Protein AF-A0A3E3IEV0-F1 (afdb_monomer)

Mean predicted aligned error: 11.88 Å

Solvent-accessible surface area (backbone atoms only — not comparable to full-atom values): 8601 Å² total; per-residue (Å²): 140,81,86,91,82,84,91,81,75,74,77,85,67,50,84,82,68,74,71,48,68,57,96,88,40,81,34,81,57,92,66,55,90,68,59,79,60,61,67,69,84,60,44,78,81,42,74,47,69,65,72,98,60,73,74,45,70,48,75,50,63,44,85,30,44,30,33,40,42,36,26,47,42,76,37,85,87,44,94,46,38,88,28,54,39,44,30,46,79,90,39,77,56,73,63,77,46,70,51,80,50,100,68,36,28,41,33,36,28,81,29,59,94,44,50,76,35,61,30,31,44,37,37,55,45,88,89,50,59,87,86,58,51,50,41,46,34,34,37,26,73

pLDDT: mean 77.61, std 19.94, range [27.52, 97.75]

Sequence (141 aa):
MLFPFLYNEKNSNLGGYQFDTIDGVPSFKAGADAVWVPLGSPEVYYAQYSFPANQGTITFTPKKACLWLMTNGDWFSSQYQAQLKLQINDITVPFASFKKYNNCYIAKYDTKQYINSAASLVVDRTYVAANAYNYIILLGV

Structure (mmCIF, N/CA/C/O backbone):
data_AF-A0A3E3IEV0-F1
#
_entry.id   AF-A0A3E3IEV0-F1
#
loop_
_atom_site.group_PDB
_atom_site.id
_atom_site.type_symbol
_atom_site.label_atom_id
_atom_site.label_alt_id
_atom_site.label_comp_id
_atom_site.label_asym_id
_atom_site.label_entity_id
_atom_site.label_seq_id
_atom_site.pdbx_PDB_ins_code
_atom_site.Cartn_x
_atom_site.Cartn_y
_atom_site.Cartn_z
_atom_site.occupancy
_atom_site.B_iso_or_equiv
_atom_site.auth_seq_id
_atom_site.auth_comp_id
_atom_site.auth_asym_id
_atom_site.auth_atom_id
_atom_site.pdbx_PDB_model_num
ATOM 1 N N . MET A 1 1 ? 23.483 15.410 32.802 1.00 29.56 1 MET A N 1
ATOM 2 C CA . MET A 1 1 ? 22.106 15.600 32.300 1.00 29.56 1 MET A CA 1
ATOM 3 C C . MET A 1 1 ? 21.993 14.777 31.023 1.00 29.56 1 MET A C 1
ATOM 5 O O . MET A 1 1 ? 22.604 15.147 30.034 1.00 29.56 1 MET A O 1
ATOM 9 N N . LEU A 1 2 ? 21.380 13.594 31.087 1.00 27.52 2 LEU A N 1
ATOM 10 C CA . LEU A 1 2 ? 21.234 12.676 29.950 1.00 27.52 2 LEU A CA 1
ATOM 11 C C . LEU A 1 2 ? 19.772 12.715 29.500 1.00 27.52 2 LEU A C 1
ATOM 13 O O . LEU A 1 2 ? 18.875 12.573 30.327 1.00 27.52 2 LEU A O 1
ATOM 17 N N . PHE A 1 3 ? 19.552 12.970 28.214 1.00 32.44 3 PHE A N 1
ATOM 18 C CA . PHE A 1 3 ? 18.237 13.073 27.585 1.00 32.44 3 PHE A CA 1
ATOM 19 C C . PHE A 1 3 ? 17.613 11.678 27.394 1.00 32.44 3 PHE A C 1
ATOM 21 O O . PHE A 1 3 ? 18.224 10.861 26.704 1.00 32.44 3 PHE A O 1
ATOM 28 N N . PRO A 1 4 ? 16.406 11.385 27.917 1.00 38.94 4 PRO A N 1
ATOM 29 C CA . PRO A 1 4 ? 15.667 10.186 27.557 1.00 38.94 4 PRO A CA 1
ATOM 30 C C . PRO A 1 4 ? 14.597 10.534 26.508 1.00 38.94 4 PRO A C 1
ATOM 32 O O . PRO A 1 4 ? 13.523 11.035 26.826 1.00 38.94 4 PRO A O 1
ATOM 35 N N . PHE A 1 5 ? 14.885 10.248 25.243 1.00 37.34 5 PHE A N 1
ATOM 36 C CA . PHE A 1 5 ? 13.911 10.171 24.147 1.00 37.34 5 PHE A CA 1
ATOM 37 C C . PHE A 1 5 ? 14.137 8.784 23.510 1.00 37.34 5 PHE A C 1
ATOM 39 O O . PHE A 1 5 ? 15.285 8.439 23.264 1.00 37.34 5 PHE A O 1
ATOM 46 N N . LEU A 1 6 ? 13.189 7.886 23.239 1.00 36.94 6 LEU A N 1
ATOM 47 C CA . LEU A 1 6 ? 11.737 7.923 23.152 1.00 36.94 6 LEU A CA 1
ATOM 48 C C . LEU A 1 6 ? 11.175 6.569 23.629 1.00 36.94 6 LEU A C 1
ATOM 50 O O . LEU A 1 6 ? 11.604 5.519 23.159 1.00 36.94 6 LEU A O 1
ATOM 54 N N . TYR A 1 7 ? 10.149 6.593 24.476 1.00 41.19 7 TYR A N 1
ATOM 55 C CA . TYR A 1 7 ? 9.264 5.455 24.739 1.00 41.19 7 TYR A CA 1
ATOM 56 C C . TYR A 1 7 ? 7.839 5.893 24.386 1.00 41.19 7 TYR A C 1
ATOM 58 O O . TYR A 1 7 ? 7.027 6.133 25.268 1.00 41.19 7 TYR A O 1
ATOM 66 N N . ASN A 1 8 ? 7.557 6.136 23.102 1.00 37.19 8 ASN A N 1
ATOM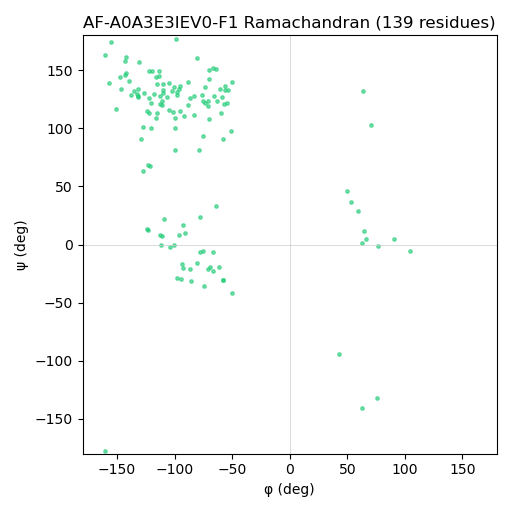 67 C CA . ASN A 1 8 ? 6.262 6.705 22.694 1.00 37.19 8 ASN A CA 1
ATOM 68 C C . ASN A 1 8 ? 5.474 5.889 21.667 1.00 37.19 8 ASN A C 1
ATOM 70 O O . ASN A 1 8 ? 4.454 6.354 21.178 1.00 37.19 8 ASN A O 1
ATOM 74 N N . GLU A 1 9 ? 5.853 4.636 21.426 1.00 43.47 9 GLU A N 1
ATOM 75 C CA . GLU A 1 9 ? 4.998 3.687 20.705 1.00 43.47 9 GLU A CA 1
ATOM 76 C C . GLU A 1 9 ? 4.848 2.406 21.531 1.00 43.47 9 GLU A C 1
ATOM 78 O O . GLU A 1 9 ? 5.281 1.322 21.148 1.00 43.47 9 GLU A O 1
ATOM 83 N N . LYS A 1 10 ? 4.238 2.524 22.720 1.00 42.66 10 LYS A N 1
ATOM 84 C CA . LYS A 1 10 ? 3.644 1.351 23.373 1.00 42.66 10 LYS A CA 1
ATOM 85 C C . LYS A 1 10 ? 2.593 0.814 22.405 1.00 42.66 10 LYS A C 1
ATOM 87 O O . LYS A 1 10 ? 1.588 1.481 22.170 1.00 42.66 10 LYS A O 1
ATOM 92 N N . ASN A 1 11 ? 2.823 -0.377 21.859 1.00 44.47 11 ASN A N 1
ATOM 93 C CA . ASN A 1 11 ? 1.780 -1.182 21.236 1.00 44.47 11 ASN A CA 1
ATOM 94 C C . ASN A 1 11 ? 0.699 -1.424 22.306 1.00 44.47 11 ASN A C 1
ATOM 96 O O . ASN A 1 11 ? 0.831 -2.308 23.147 1.00 44.47 11 ASN A O 1
ATOM 100 N N . SER A 1 12 ? -0.300 -0.542 22.373 1.00 44.94 12 SER A N 1
ATOM 101 C CA . SER A 1 12 ? -1.274 -0.475 23.469 1.00 44.94 12 SER A CA 1
ATOM 102 C C . SER A 1 12 ? -2.315 -1.589 23.409 1.00 44.94 12 SER A C 1
ATOM 104 O O . SER A 1 12 ? -3.110 -1.732 24.334 1.00 44.94 12 SER A O 1
ATOM 106 N N . ASN A 1 13 ? -2.292 -2.401 22.352 1.00 51.53 13 ASN A N 1
ATOM 107 C CA . ASN A 1 13 ? -3.211 -3.505 22.155 1.00 51.53 13 ASN A CA 1
ATOM 108 C C . ASN A 1 13 ? -2.453 -4.826 21.984 1.00 51.53 13 ASN A C 1
ATOM 110 O O . ASN A 1 13 ? -2.457 -5.434 20.920 1.00 51.53 13 ASN A O 1
ATOM 114 N N . LEU A 1 14 ? -1.821 -5.296 23.061 1.00 54.69 14 LEU A N 1
ATOM 115 C CA . LEU A 1 14 ? -1.262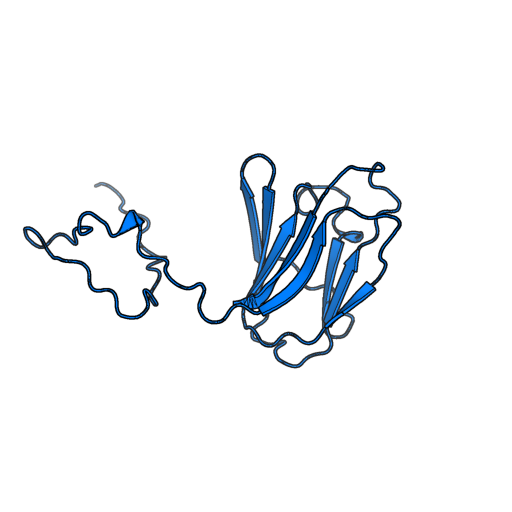 -6.651 23.127 1.00 54.69 14 LEU A CA 1
ATOM 116 C C . LEU A 1 14 ? -2.346 -7.721 23.374 1.00 54.69 14 LEU A C 1
ATOM 118 O O . LEU A 1 14 ? -2.060 -8.760 23.961 1.00 54.69 14 LEU A O 1
ATOM 122 N N . GLY A 1 15 ? -3.613 -7.454 23.032 1.00 50.78 15 GLY A N 1
ATOM 123 C CA . GLY A 1 15 ? -4.716 -8.393 23.262 1.00 50.78 15 GLY A CA 1
ATOM 124 C C . GLY A 1 15 ? -4.928 -8.775 24.735 1.00 50.78 15 GLY A C 1
ATOM 125 O O . GLY A 1 15 ? -5.368 -9.884 25.015 1.00 50.78 15 GLY A O 1
ATOM 126 N N . GLY A 1 16 ? -4.587 -7.888 25.679 1.00 53.38 16 GLY A N 1
ATOM 127 C CA . GLY A 1 16 ? -4.672 -8.163 27.120 1.00 53.38 16 GLY A CA 1
ATOM 128 C C . GLY A 1 16 ? -3.407 -8.760 27.747 1.00 53.38 16 GLY A C 1
ATOM 129 O O . GLY A 1 16 ? -3.425 -9.070 28.936 1.00 53.38 16 GLY A O 1
ATOM 130 N N . TYR A 1 17 ? -2.305 -8.893 27.000 1.00 54.75 17 TYR A N 1
ATOM 131 C CA . TYR A 1 17 ? -1.029 -9.343 27.559 1.00 54.75 17 TYR A CA 1
ATOM 132 C C . TYR A 1 17 ? -0.494 -8.354 28.605 1.00 54.75 17 TYR A C 1
ATOM 134 O O . TYR A 1 17 ? -0.292 -7.169 28.322 1.00 54.75 17 TYR A O 1
ATOM 142 N N . GLN A 1 18 ? -0.254 -8.851 29.816 1.00 55.22 18 GLN A N 1
ATOM 143 C CA . GLN A 1 18 ? 0.334 -8.098 30.919 1.00 55.22 18 GLN A CA 1
ATOM 144 C C . GLN A 1 18 ? 1.811 -8.480 31.048 1.00 55.22 18 GLN A C 1
ATOM 146 O O . GLN A 1 18 ? 2.161 -9.658 31.024 1.00 55.22 18 GLN A O 1
ATOM 151 N N . PHE A 1 19 ? 2.684 -7.480 31.158 1.00 61.88 19 PHE A N 1
ATOM 152 C CA . PHE A 1 19 ? 4.093 -7.707 31.473 1.00 61.88 19 PHE A CA 1
ATOM 153 C C . PHE A 1 19 ? 4.222 -8.089 32.951 1.00 61.88 19 PHE A C 1
ATOM 155 O O . PHE A 1 19 ? 3.623 -7.429 33.802 1.00 61.88 19 PHE A O 1
ATOM 162 N N . ASP A 1 20 ? 5.020 -9.114 33.261 1.00 60.03 20 ASP A N 1
ATOM 163 C CA . ASP A 1 20 ? 5.455 -9.357 34.639 1.00 60.03 20 ASP A CA 1
ATOM 164 C C . ASP A 1 20 ? 6.367 -8.199 35.078 1.00 60.03 20 ASP A C 1
ATOM 166 O O . ASP A 1 20 ? 7.031 -7.569 34.252 1.00 60.03 20 ASP A O 1
ATOM 170 N N . THR A 1 21 ? 6.412 -7.898 36.374 1.00 66.31 21 THR A N 1
ATOM 171 C CA . THR A 1 21 ? 7.305 -6.858 36.908 1.00 66.31 21 THR A CA 1
ATOM 172 C C . THR A 1 21 ? 8.366 -7.517 37.781 1.00 66.31 21 THR A C 1
ATOM 174 O O . THR A 1 21 ? 8.021 -8.173 38.760 1.00 66.31 21 THR A O 1
ATOM 177 N N . ILE A 1 22 ? 9.644 -7.348 37.438 1.00 66.06 22 ILE A N 1
ATOM 178 C CA . ILE A 1 22 ? 10.777 -7.766 38.276 1.00 66.06 22 ILE A CA 1
ATOM 179 C C . ILE A 1 22 ? 11.442 -6.483 38.768 1.00 66.06 22 ILE A C 1
ATOM 181 O O . ILE A 1 22 ? 11.827 -5.642 37.960 1.00 66.06 22 ILE A O 1
ATOM 185 N N . ASP A 1 23 ? 11.503 -6.295 40.087 1.00 74.12 23 ASP A N 1
ATOM 186 C CA . ASP A 1 23 ? 12.097 -5.112 40.732 1.00 74.12 23 ASP A CA 1
ATOM 187 C C . ASP A 1 23 ? 11.548 -3.764 40.226 1.00 74.12 23 ASP A C 1
ATOM 189 O O . ASP A 1 23 ? 12.264 -2.776 40.081 1.00 74.12 23 ASP A O 1
ATOM 193 N N . GLY A 1 24 ? 10.248 -3.712 39.923 1.00 65.00 24 GLY A N 1
ATOM 194 C CA . GLY A 1 24 ? 9.597 -2.505 39.399 1.00 65.00 24 GLY A CA 1
ATOM 195 C C . GLY A 1 24 ? 9.868 -2.229 37.913 1.00 65.00 24 GLY A C 1
ATOM 196 O O . GLY A 1 24 ? 9.314 -1.277 37.363 1.00 65.00 24 GLY A O 1
ATOM 197 N N . VAL A 1 25 ? 10.662 -3.069 37.243 1.00 63.16 25 VAL A N 1
ATOM 198 C CA . VAL A 1 25 ? 10.930 -2.993 35.805 1.00 63.16 25 VAL A CA 1
ATOM 199 C C . VAL A 1 25 ? 10.026 -3.988 35.066 1.00 63.16 25 VAL A C 1
ATOM 201 O O . VAL A 1 25 ? 9.995 -5.170 35.420 1.00 63.16 25 VAL A O 1
ATOM 204 N N . PRO A 1 26 ? 9.286 -3.554 34.027 1.00 61.25 26 PRO A N 1
ATOM 205 C CA . PRO A 1 26 ? 8.555 -4.473 33.162 1.00 61.25 26 PRO A CA 1
ATOM 206 C C . PRO A 1 26 ? 9.515 -5.496 32.548 1.00 61.25 26 PRO A C 1
ATOM 208 O O . PRO A 1 26 ? 10.459 -5.125 31.851 1.00 61.25 26 PRO A O 1
ATOM 211 N N . SER A 1 27 ? 9.274 -6.778 32.803 1.00 60.59 27 SER A N 1
ATOM 212 C CA . SER A 1 27 ? 10.062 -7.881 32.266 1.00 60.59 27 SER A CA 1
ATOM 213 C C . SER A 1 27 ? 9.239 -8.666 31.245 1.00 60.59 27 SER A C 1
ATOM 215 O O . SER A 1 27 ? 8.044 -8.921 31.428 1.00 60.59 27 SER A O 1
ATOM 217 N N . PHE A 1 28 ? 9.881 -9.049 30.144 1.00 59.34 28 PHE A N 1
ATOM 218 C CA . PHE A 1 28 ? 9.305 -9.997 29.202 1.00 59.34 28 PHE A CA 1
ATOM 219 C C . PHE A 1 28 ? 9.363 -11.389 29.830 1.00 59.34 28 PHE A C 1
ATOM 221 O O . PHE A 1 28 ? 10.444 -11.876 30.161 1.00 59.34 28 PHE A O 1
ATOM 228 N N . LYS A 1 29 ? 8.213 -12.048 29.978 1.00 55.62 29 LYS A N 1
ATOM 229 C CA . LYS A 1 29 ? 8.182 -13.468 30.331 1.00 55.62 29 LYS A CA 1
ATOM 230 C C . LYS A 1 29 ? 8.912 -14.255 29.237 1.00 55.62 29 LYS A C 1
ATOM 232 O O . LYS A 1 29 ? 8.681 -13.995 28.057 1.00 55.62 29 LYS A O 1
ATOM 237 N N . ALA A 1 30 ? 9.791 -15.187 29.600 1.00 47.41 30 ALA A N 1
ATOM 238 C CA . ALA A 1 30 ? 10.403 -16.091 28.623 1.00 47.41 30 ALA A CA 1
ATOM 239 C C . ALA A 1 30 ? 9.284 -16.802 27.829 1.00 47.41 30 ALA A C 1
ATOM 241 O O . ALA A 1 30 ? 8.406 -17.411 28.443 1.00 47.41 30 ALA A O 1
ATOM 242 N N . GLY A 1 31 ? 9.263 -16.659 26.497 1.00 46.84 31 GLY A N 1
ATOM 243 C CA . GLY A 1 31 ? 8.158 -17.084 25.625 1.00 46.84 31 GLY A CA 1
ATOM 244 C C . GLY A 1 31 ? 7.262 -15.948 25.096 1.00 46.84 31 GLY A C 1
ATOM 245 O O . GLY A 1 31 ? 6.399 -16.201 24.257 1.00 46.84 31 GLY A O 1
ATOM 246 N N . ALA A 1 32 ? 7.447 -14.694 25.534 1.00 49.00 32 ALA A N 1
ATOM 247 C CA . ALA A 1 32 ? 6.745 -13.515 24.996 1.00 49.00 32 ALA A CA 1
ATOM 248 C C . ALA A 1 32 ? 7.121 -13.197 23.535 1.00 49.00 32 ALA A C 1
ATOM 250 O O . ALA A 1 32 ? 6.355 -12.574 22.806 1.00 49.00 32 ALA A O 1
ATOM 251 N N . ASP A 1 33 ? 8.289 -13.662 23.108 1.00 49.03 33 ASP A N 1
ATOM 252 C CA . ASP A 1 33 ? 8.775 -13.725 21.731 1.00 49.03 33 ASP A CA 1
ATOM 253 C C . ASP A 1 33 ? 7.897 -14.605 20.819 1.00 49.03 33 ASP A C 1
ATOM 255 O O . ASP A 1 33 ? 7.905 -14.424 19.602 1.00 49.03 33 ASP A O 1
ATOM 259 N N . ALA A 1 34 ? 7.083 -15.495 21.402 1.00 42.78 34 ALA A N 1
ATOM 260 C CA . ALA A 1 34 ? 6.096 -16.316 20.700 1.00 42.78 34 ALA A CA 1
ATOM 261 C C . ALA A 1 34 ? 4.653 -15.788 20.812 1.00 42.78 34 ALA A C 1
ATOM 263 O O . ALA A 1 34 ? 3.739 -16.384 20.234 1.00 42.78 34 ALA A O 1
ATOM 264 N N . VAL A 1 35 ? 4.414 -14.676 21.523 1.00 45.25 35 VAL A N 1
ATOM 265 C CA . VAL A 1 35 ? 3.086 -14.053 21.553 1.00 45.25 35 VAL A CA 1
ATOM 266 C C . VAL A 1 35 ? 2.890 -13.336 20.226 1.00 45.25 35 VAL A C 1
ATOM 268 O O . VAL A 1 35 ? 3.291 -12.189 20.037 1.00 45.25 35 VAL A O 1
ATOM 271 N N . TRP A 1 36 ? 2.265 -14.047 19.288 1.00 45.47 36 TRP A N 1
ATOM 272 C CA . TRP A 1 36 ? 1.587 -13.454 18.144 1.00 45.47 36 TRP A CA 1
ATOM 273 C C . TRP A 1 36 ? 0.645 -12.381 18.693 1.00 45.47 36 TRP A C 1
ATOM 275 O O . TRP A 1 36 ? -0.440 -12.691 19.176 1.00 45.47 36 TRP A O 1
ATOM 285 N N . VAL A 1 37 ? 1.068 -11.117 18.677 1.00 49.16 37 VAL A N 1
ATOM 286 C CA . VAL A 1 37 ? 0.137 -10.006 18.841 1.00 49.16 37 VAL A CA 1
ATOM 287 C C . VAL A 1 37 ? -0.665 -10.013 17.547 1.00 49.16 37 VAL A C 1
ATOM 289 O O . VAL A 1 37 ? -0.084 -9.712 16.498 1.00 49.16 37 VAL A O 1
ATOM 292 N N . PRO A 1 38 ? -1.948 -10.421 17.554 1.00 50.78 38 PRO A N 1
ATOM 293 C CA . PRO A 1 38 ? -2.730 -10.344 16.337 1.00 50.78 38 PRO A CA 1
ATOM 294 C C . PRO A 1 38 ? -2.680 -8.886 15.879 1.00 50.78 38 PRO A C 1
ATOM 296 O O . PRO A 1 38 ? -2.819 -7.977 16.698 1.00 50.78 38 PRO A O 1
ATOM 299 N N . LEU A 1 39 ? -2.476 -8.651 14.582 1.00 52.19 39 LEU A N 1
ATOM 300 C CA . LEU A 1 39 ? -2.557 -7.329 13.943 1.00 52.19 39 LEU A CA 1
ATOM 301 C C . LEU A 1 39 ? -3.992 -6.739 14.020 1.00 52.19 39 LEU A C 1
ATOM 303 O O . LEU A 1 39 ? -4.460 -6.083 13.097 1.00 52.19 39 LEU A O 1
ATOM 307 N N . GLY A 1 40 ? -4.740 -7.019 15.091 1.00 64.19 40 GLY A N 1
ATOM 308 C CA . GLY A 1 40 ? -6.189 -6.942 15.142 1.00 64.19 40 GLY A CA 1
ATOM 309 C C . GLY A 1 40 ? -6.824 -7.929 14.163 1.00 64.19 40 GLY A C 1
ATOM 310 O O . GLY A 1 40 ? -6.350 -9.052 13.987 1.00 64.19 40 GLY A O 1
ATOM 311 N N . SER A 1 41 ? -7.904 -7.488 13.518 1.00 77.19 41 SER A N 1
ATOM 312 C CA . SER A 1 41 ? -8.527 -8.165 12.377 1.00 77.19 41 SER A CA 1
ATOM 313 C C . SER A 1 41 ? -8.068 -7.471 11.089 1.00 77.19 41 SER A C 1
ATOM 315 O O . SER A 1 41 ? -8.796 -6.591 10.614 1.00 77.19 41 SER A O 1
ATOM 317 N N . PRO A 1 42 ? -6.865 -7.773 10.560 1.00 85.69 42 PRO A N 1
ATOM 318 C CA . PRO A 1 42 ? -6.369 -7.121 9.358 1.00 85.69 42 PRO A CA 1
ATOM 319 C C . PRO A 1 42 ? -7.254 -7.459 8.157 1.00 85.69 42 PRO A C 1
ATOM 321 O O . PRO A 1 42 ? -7.845 -8.536 8.088 1.00 85.69 42 PRO A O 1
ATOM 324 N N . GLU A 1 43 ? -7.328 -6.546 7.198 1.00 91.88 43 GLU A N 1
ATOM 325 C CA . GLU A 1 43 ? -8.044 -6.759 5.939 1.00 91.88 43 GLU A CA 1
ATOM 326 C C . GLU A 1 43 ? -7.067 -6.674 4.770 1.00 91.88 43 GLU A C 1
ATOM 328 O O . GLU A 1 43 ? -6.289 -5.727 4.675 1.00 91.88 43 GLU A O 1
ATOM 333 N N . VAL A 1 44 ? -7.088 -7.675 3.891 1.00 94.12 44 VAL A N 1
ATOM 334 C CA . VAL A 1 44 ? -6.274 -7.689 2.673 1.00 94.12 44 VAL A CA 1
ATOM 335 C C . VAL A 1 44 ? -7.110 -7.084 1.552 1.00 94.12 44 VAL A C 1
ATOM 337 O O . VAL A 1 44 ? -8.077 -7.697 1.111 1.00 94.12 44 VAL A O 1
ATOM 340 N N . TYR A 1 45 ? -6.741 -5.894 1.083 1.00 94.62 45 TYR A N 1
ATOM 341 C CA . TYR A 1 45 ? -7.411 -5.262 -0.061 1.00 94.62 45 TYR A CA 1
ATOM 342 C C . TYR A 1 45 ? -6.820 -5.720 -1.386 1.00 94.62 45 TYR A C 1
ATOM 344 O O . TYR A 1 45 ? -7.517 -5.781 -2.394 1.00 94.62 45 TYR A O 1
ATOM 352 N N . TYR A 1 46 ? -5.525 -6.028 -1.388 1.00 91.94 46 TYR A N 1
ATOM 353 C CA . TYR A 1 46 ? -4.829 -6.516 -2.564 1.00 91.94 46 TYR A CA 1
ATOM 354 C C . TYR A 1 46 ? -3.589 -7.298 -2.153 1.00 91.94 46 TYR A C 1
ATOM 356 O O . TYR A 1 46 ? -2.859 -6.888 -1.253 1.00 91.94 46 TYR A O 1
ATOM 364 N N . ALA A 1 47 ? -3.332 -8.413 -2.822 1.00 91.19 47 ALA A N 1
ATOM 365 C CA . ALA A 1 47 ? -2.095 -9.158 -2.678 1.00 91.19 47 ALA A CA 1
ATOM 366 C C . ALA A 1 47 ? -1.822 -9.876 -3.991 1.00 91.19 47 ALA A C 1
ATOM 368 O O . ALA A 1 47 ? -2.587 -10.748 -4.397 1.00 91.19 47 ALA A O 1
ATOM 369 N N . GLN A 1 48 ? -0.728 -9.516 -4.647 1.00 86.12 48 GLN A N 1
ATOM 370 C CA . GLN A 1 48 ? -0.307 -10.197 -5.857 1.00 86.12 48 GLN A CA 1
ATOM 371 C C . GLN A 1 48 ? 1.184 -10.461 -5.819 1.00 86.12 48 GLN A C 1
ATOM 373 O O . GLN A 1 48 ? 1.978 -9.559 -5.547 1.00 86.12 48 GLN A O 1
ATOM 378 N N . TYR A 1 49 ? 1.532 -11.707 -6.132 1.00 82.38 49 TYR A N 1
ATOM 379 C CA . TYR A 1 49 ? 2.885 -12.136 -6.426 1.00 82.38 49 TYR A CA 1
ATOM 380 C C . TYR A 1 49 ? 2.996 -12.464 -7.916 1.00 82.38 49 TYR A C 1
ATOM 382 O O . TYR A 1 49 ? 2.182 -13.227 -8.428 1.00 82.38 49 TYR A O 1
ATOM 390 N N . SER A 1 50 ? 4.012 -11.920 -8.586 1.00 75.38 50 SER A N 1
ATOM 391 C CA . SER A 1 50 ? 4.210 -11.972 -10.039 1.00 75.38 50 SER A CA 1
ATOM 392 C C . SER A 1 50 ? 3.117 -11.255 -10.848 1.00 75.38 50 SER A C 1
ATOM 394 O O . SER A 1 50 ? 1.914 -11.416 -10.639 1.00 75.38 50 SER A O 1
ATOM 396 N N . PHE A 1 51 ? 3.542 -10.420 -11.795 1.00 70.06 51 PHE A N 1
ATOM 397 C CA . PHE A 1 51 ? 2.647 -9.615 -12.624 1.00 70.06 51 PHE A CA 1
ATOM 398 C C . PHE A 1 51 ? 2.809 -10.067 -14.075 1.00 70.06 51 PHE A C 1
ATOM 400 O O . PHE A 1 51 ? 3.854 -9.795 -14.664 1.00 70.06 51 PHE A O 1
ATOM 407 N N . PRO A 1 52 ? 1.809 -10.749 -14.662 1.00 64.50 52 PRO A N 1
ATOM 408 C CA . PRO A 1 52 ? 1.908 -11.231 -16.039 1.00 64.50 52 PRO A CA 1
ATOM 409 C C . PRO A 1 52 ? 1.842 -10.092 -17.070 1.00 64.50 52 PRO A C 1
ATOM 411 O O . PRO A 1 52 ? 2.280 -10.260 -18.203 1.00 64.50 52 PRO A O 1
ATOM 414 N N . ALA A 1 53 ? 1.299 -8.937 -16.678 1.00 68.25 53 ALA A N 1
ATOM 415 C CA . ALA A 1 53 ? 1.183 -7.720 -17.473 1.00 68.25 53 ALA A CA 1
ATOM 416 C C . ALA A 1 53 ? 0.954 -6.513 -16.541 1.00 68.25 53 ALA A C 1
ATOM 418 O O . ALA A 1 53 ? 0.912 -6.661 -15.314 1.00 68.25 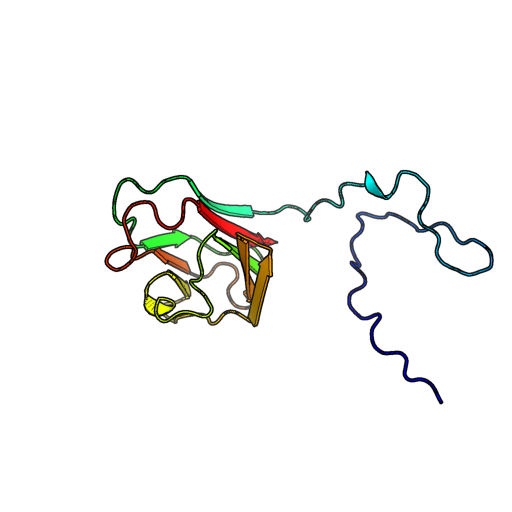53 ALA A O 1
ATOM 419 N N . ASN A 1 54 ? 0.785 -5.322 -17.121 1.00 72.31 54 ASN A N 1
ATOM 420 C CA . ASN A 1 54 ? 0.334 -4.147 -16.377 1.00 72.31 54 ASN A CA 1
ATOM 421 C C . ASN A 1 54 ? -1.048 -4.427 -15.743 1.00 72.31 54 ASN A C 1
ATOM 423 O O . ASN A 1 54 ? -1.949 -4.874 -16.449 1.00 72.31 54 ASN A O 1
ATOM 427 N N . GLN A 1 55 ? -1.204 -4.221 -14.428 1.00 69.56 55 GLN A N 1
ATOM 428 C CA . GLN A 1 55 ? -2.440 -4.564 -13.692 1.00 69.56 55 GLN A CA 1
ATOM 429 C C . GLN A 1 55 ? -3.489 -3.441 -13.730 1.00 69.56 55 GLN A C 1
ATOM 431 O O . GLN A 1 55 ? -4.673 -3.712 -13.556 1.00 69.56 55 GLN A O 1
ATOM 436 N N . GLY A 1 56 ? -3.088 -2.194 -14.004 1.00 81.56 56 GLY A N 1
ATOM 437 C CA . GLY A 1 56 ? -4.015 -1.065 -14.085 1.00 81.56 56 GLY A CA 1
ATOM 438 C C . GLY A 1 56 ? -4.480 -0.592 -12.705 1.00 81.56 56 GLY A C 1
ATOM 439 O O . G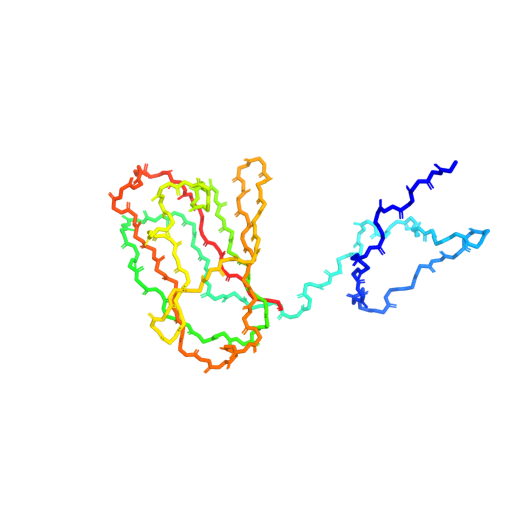LY A 1 56 ? -3.662 -0.363 -11.815 1.00 81.56 56 GLY A O 1
ATOM 440 N N . THR A 1 57 ? -5.789 -0.402 -12.533 1.00 89.12 57 THR A N 1
ATOM 441 C CA . THR A 1 57 ? -6.390 0.173 -11.318 1.00 89.12 57 THR A CA 1
ATOM 442 C C . THR A 1 57 ? -7.181 -0.885 -10.554 1.00 89.12 57 THR A C 1
ATOM 444 O O . THR A 1 57 ? -8.124 -1.462 -11.089 1.00 89.12 57 THR A O 1
ATOM 447 N N . ILE A 1 58 ? -6.836 -1.102 -9.284 1.00 91.31 58 ILE A N 1
ATOM 448 C CA . ILE A 1 58 ? -7.530 -2.038 -8.390 1.00 91.31 58 ILE A CA 1
ATOM 449 C C . ILE A 1 58 ? -8.456 -1.243 -7.475 1.00 91.31 58 ILE A C 1
ATOM 451 O O . ILE A 1 58 ? -7.981 -0.471 -6.646 1.00 91.31 58 ILE A O 1
ATOM 455 N N . THR A 1 59 ? -9.767 -1.427 -7.601 1.00 95.50 59 THR A N 1
ATOM 456 C CA . THR A 1 59 ? -10.769 -0.714 -6.793 1.00 95.50 59 THR A CA 1
ATOM 457 C C . THR A 1 59 ? -11.079 -1.444 -5.491 1.00 95.50 59 THR A C 1
ATOM 459 O O . THR A 1 59 ? -11.233 -2.664 -5.488 1.00 95.50 59 THR A O 1
ATOM 462 N N . PHE A 1 60 ? -11.240 -0.703 -4.397 1.00 96.00 60 PHE A N 1
ATOM 463 C CA . PHE A 1 60 ? -11.632 -1.239 -3.095 1.00 96.00 60 PHE A CA 1
ATOM 464 C C . PHE A 1 60 ? -12.323 -0.172 -2.227 1.00 96.00 60 PHE A C 1
ATOM 466 O O . PHE A 1 60 ? -12.397 1.002 -2.586 1.00 96.00 60 PHE A O 1
ATOM 473 N N . THR A 1 61 ? -12.822 -0.581 -1.060 1.00 97.06 61 THR A N 1
ATOM 474 C CA . THR A 1 61 ? -13.433 0.313 -0.066 1.00 97.06 61 THR A CA 1
ATOM 475 C C . THR A 1 61 ? -12.678 0.181 1.257 1.00 97.06 61 THR A C 1
ATOM 477 O O . THR A 1 61 ? -12.746 -0.890 1.861 1.00 97.06 61 THR A O 1
ATOM 480 N N . PRO A 1 62 ? -11.956 1.213 1.735 1.00 95.25 62 PRO A N 1
ATOM 481 C CA . PRO A 1 62 ? -11.209 1.136 2.985 1.00 95.25 62 PRO A CA 1
ATOM 482 C C . PRO A 1 62 ? -12.164 0.976 4.173 1.00 95.25 62 PRO A C 1
ATOM 484 O O . PRO A 1 62 ? -13.069 1.782 4.360 1.00 95.25 62 PRO A O 1
ATOM 487 N N . LYS A 1 63 ? -11.942 -0.029 5.015 1.00 94.81 63 LYS A N 1
ATOM 488 C CA . LYS A 1 63 ? -12.671 -0.259 6.278 1.00 94.81 63 LYS A CA 1
ATOM 489 C C . LYS A 1 63 ? -11.801 -0.057 7.517 1.00 94.81 63 LYS A C 1
ATOM 491 O O . LYS A 1 63 ? -12.253 -0.254 8.643 1.00 94.81 63 LYS A O 1
ATOM 496 N N . LYS A 1 64 ? -10.532 0.287 7.309 1.00 93.12 64 LYS A N 1
ATOM 497 C CA . LYS A 1 64 ? -9.500 0.403 8.341 1.00 93.12 64 LYS A CA 1
ATOM 498 C C . LYS A 1 64 ? -8.959 1.820 8.370 1.00 93.12 64 LYS A C 1
ATOM 500 O O . LYS A 1 64 ? -8.964 2.502 7.353 1.00 93.12 64 LYS A O 1
ATOM 505 N N . ALA A 1 65 ? -8.532 2.263 9.549 1.00 92.81 65 ALA A N 1
ATOM 506 C CA . ALA A 1 65 ? -8.041 3.623 9.749 1.00 92.81 65 ALA A CA 1
ATOM 507 C C . ALA A 1 65 ? -6.586 3.801 9.292 1.00 92.81 65 ALA A C 1
ATOM 509 O O . ALA A 1 65 ? -6.124 4.933 9.139 1.00 92.81 65 ALA A O 1
ATOM 510 N N . CYS A 1 66 ? -5.870 2.695 9.093 1.00 94.12 66 CYS A N 1
ATOM 511 C CA . CYS A 1 66 ? -4.503 2.660 8.615 1.00 94.12 66 CYS A CA 1
ATOM 512 C C . CYS A 1 66 ? -4.393 1.641 7.480 1.00 94.12 66 CYS A C 1
ATOM 514 O O . CYS A 1 66 ? -4.890 0.520 7.610 1.00 94.12 66 CYS A O 1
ATOM 516 N N . LEU A 1 67 ? -3.726 2.018 6.388 1.00 96.69 67 LEU A N 1
ATOM 517 C CA . LEU A 1 67 ? -3.325 1.082 5.339 1.00 96.69 67 LEU A CA 1
ATOM 518 C C . LEU A 1 67 ? -1.803 0.969 5.282 1.00 96.69 67 LEU A C 1
ATOM 520 O O . LEU A 1 67 ? -1.088 1.956 5.449 1.00 96.69 67 LEU A O 1
ATOM 524 N N . TRP A 1 68 ? -1.320 -0.230 4.983 1.00 96.25 68 TRP A N 1
ATOM 525 C CA . TRP A 1 68 ? 0.084 -0.536 4.757 1.00 96.25 68 TRP A CA 1
ATOM 526 C C . TRP A 1 68 ? 0.264 -1.093 3.353 1.00 96.25 68 TRP A C 1
ATOM 528 O O . TRP A 1 68 ? -0.335 -2.110 3.004 1.00 96.25 68 TRP A O 1
ATOM 538 N N . LEU A 1 69 ? 1.103 -0.433 2.558 1.00 95.62 69 LEU A N 1
ATOM 539 C CA . LEU A 1 69 ? 1.481 -0.882 1.224 1.00 95.62 69 LEU A CA 1
ATOM 540 C C . LEU A 1 69 ? 2.898 -1.438 1.267 1.00 95.62 69 LEU A C 1
ATOM 542 O O . LEU A 1 69 ? 3.857 -0.719 1.547 1.00 95.62 69 LEU A O 1
ATOM 546 N N . MET A 1 70 ? 3.015 -2.728 0.990 1.00 94.12 70 MET A N 1
ATOM 547 C CA . MET A 1 70 ? 4.264 -3.469 1.012 1.00 94.12 70 MET A CA 1
ATOM 548 C C . MET A 1 70 ? 4.656 -3.848 -0.406 1.00 94.12 70 MET A C 1
ATOM 550 O O . MET A 1 70 ? 3.851 -4.392 -1.163 1.00 94.12 70 MET A O 1
ATOM 554 N N . THR A 1 71 ? 5.914 -3.613 -0.749 1.00 91.38 71 THR A N 1
ATOM 555 C CA . THR A 1 71 ? 6.484 -4.012 -2.036 1.00 91.38 71 THR A CA 1
ATOM 556 C C . THR A 1 71 ? 7.920 -4.475 -1.841 1.00 91.38 71 THR A C 1
ATOM 558 O O . THR A 1 71 ? 8.547 -4.136 -0.842 1.00 91.38 71 THR A O 1
ATOM 561 N N . ASN A 1 72 ? 8.485 -5.214 -2.789 1.00 88.25 72 ASN A N 1
ATOM 562 C CA . ASN A 1 72 ? 9.937 -5.421 -2.847 1.00 88.25 72 ASN A CA 1
ATOM 563 C C . ASN A 1 72 ? 10.656 -4.399 -3.732 1.00 88.25 72 ASN A C 1
ATOM 565 O O . ASN A 1 72 ? 11.789 -4.631 -4.155 1.00 88.25 72 ASN A O 1
ATOM 569 N N . GLY A 1 73 ? 9.984 -3.290 -4.037 1.00 85.94 73 GLY A N 1
ATOM 570 C CA . GLY A 1 73 ? 10.489 -2.254 -4.909 1.00 85.94 73 GLY A CA 1
ATOM 571 C C . GLY A 1 73 ? 10.572 -0.895 -4.279 1.00 85.94 73 GLY A C 1
ATOM 572 O O . GLY A 1 73 ? 9.766 -0.533 -3.431 1.00 85.94 73 GLY A O 1
ATOM 573 N N . ASP A 1 74 ? 11.539 -0.117 -4.744 1.00 86.44 74 ASP A N 1
ATOM 574 C CA . ASP A 1 74 ? 11.622 1.273 -4.347 1.00 86.44 74 ASP A CA 1
ATOM 575 C C . ASP A 1 74 ? 10.619 2.104 -5.144 1.00 86.44 74 ASP A C 1
ATOM 577 O O . ASP A 1 74 ? 10.956 2.707 -6.159 1.00 86.44 74 ASP A O 1
ATOM 581 N N . TRP A 1 75 ? 9.362 2.095 -4.714 1.00 88.62 75 TRP A N 1
ATOM 582 C CA . TRP A 1 75 ? 8.314 2.929 -5.304 1.00 88.62 75 TRP A CA 1
ATOM 583 C C . TRP A 1 75 ? 8.150 4.261 -4.578 1.00 88.62 75 TRP A C 1
ATOM 585 O O . TRP A 1 75 ? 7.600 5.191 -5.150 1.00 88.62 75 TRP A O 1
ATOM 595 N N . PHE A 1 76 ? 8.620 4.354 -3.331 1.00 89.12 76 PHE A N 1
ATOM 596 C CA . PHE A 1 76 ? 8.321 5.472 -2.431 1.00 89.12 76 PHE A CA 1
ATOM 597 C C . PHE A 1 76 ? 9.425 6.533 -2.386 1.00 89.12 76 PHE A C 1
ATOM 599 O O . PHE A 1 76 ? 9.120 7.700 -2.171 1.00 89.12 76 PHE A O 1
ATOM 606 N N . SER A 1 77 ? 10.691 6.160 -2.613 1.00 86.81 77 SER A N 1
ATOM 607 C CA . SER A 1 77 ? 11.820 7.104 -2.717 1.00 86.81 77 SER A CA 1
ATOM 608 C C . SER A 1 77 ? 12.297 7.338 -4.150 1.00 86.81 77 SER A C 1
ATOM 610 O O . SER A 1 77 ? 13.205 8.136 -4.370 1.00 86.81 77 SER A O 1
ATOM 612 N N . SER A 1 78 ? 11.704 6.667 -5.136 1.00 83.88 78 SER A N 1
ATOM 613 C CA . SER A 1 78 ? 12.100 6.787 -6.538 1.00 83.88 78 SER A CA 1
ATOM 614 C C . SER A 1 78 ? 11.198 7.734 -7.333 1.00 83.88 78 SER A C 1
ATOM 616 O O . SER A 1 78 ? 10.175 8.234 -6.858 1.00 83.88 78 SER A O 1
ATOM 618 N N . GLN A 1 79 ? 11.562 7.922 -8.601 1.00 85.62 79 GLN A N 1
ATOM 619 C CA . GLN A 1 79 ? 10.750 8.603 -9.611 1.00 85.62 79 GLN A CA 1
ATOM 620 C C . GLN A 1 79 ? 9.451 7.855 -9.983 1.00 85.62 79 GLN A C 1
ATOM 622 O O . GLN A 1 79 ? 8.632 8.392 -10.723 1.00 85.62 79 GLN A O 1
ATOM 627 N N . TYR A 1 80 ? 9.234 6.633 -9.478 1.00 86.00 80 TYR A N 1
ATOM 628 C CA . TYR A 1 80 ? 8.092 5.782 -9.837 1.00 86.00 80 TYR A CA 1
ATOM 629 C C . TYR A 1 80 ? 6.861 5.966 -8.926 1.00 86.00 80 TYR A C 1
ATOM 631 O O . TYR A 1 80 ? 5.888 5.228 -9.047 1.00 86.00 80 TYR A O 1
ATOM 639 N N . GLN A 1 81 ? 6.828 6.970 -8.044 1.00 88.31 81 GLN A N 1
ATOM 640 C CA . GLN A 1 81 ? 5.676 7.213 -7.152 1.00 88.31 81 GLN A CA 1
ATOM 641 C C . GLN A 1 81 ? 4.352 7.446 -7.897 1.00 88.31 81 GLN A C 1
ATOM 643 O O . GLN A 1 81 ? 3.283 7.092 -7.412 1.00 88.31 81 GLN A O 1
ATOM 648 N N . ALA A 1 82 ? 4.398 8.019 -9.103 1.00 88.19 82 ALA A N 1
ATOM 649 C CA . ALA A 1 82 ? 3.194 8.248 -9.903 1.00 88.19 82 ALA A CA 1
ATOM 650 C C . ALA A 1 82 ? 2.553 6.951 -10.433 1.00 88.19 82 ALA A C 1
ATOM 652 O O . ALA A 1 82 ? 1.378 6.970 -10.819 1.00 88.19 82 ALA A O 1
ATOM 653 N N . GLN A 1 83 ? 3.330 5.865 -10.455 1.00 87.81 83 GLN A N 1
ATOM 654 C CA . GLN A 1 83 ? 2.976 4.561 -11.003 1.00 87.81 83 GLN A CA 1
ATOM 655 C C . GLN A 1 83 ? 2.414 3.602 -9.953 1.00 87.81 83 GLN A C 1
ATOM 657 O O . GLN A 1 83 ? 1.578 2.769 -10.286 1.00 87.81 83 GLN A O 1
ATOM 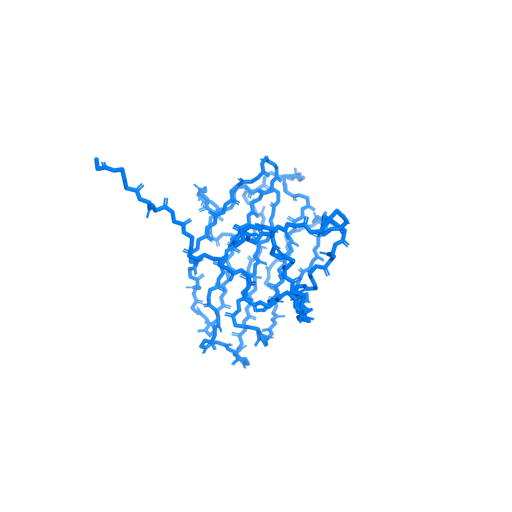662 N N . LEU A 1 84 ? 2.828 3.738 -8.690 1.00 90.94 84 LEU A N 1
ATOM 663 C CA . LEU A 1 84 ? 2.224 3.033 -7.565 1.00 90.94 84 LEU A CA 1
ATOM 664 C C . LEU A 1 84 ? 1.691 4.044 -6.554 1.00 90.94 84 LEU A C 1
ATOM 666 O O . LEU A 1 84 ? 2.445 4.584 -5.746 1.00 90.94 84 LEU A O 1
ATOM 670 N N . LYS A 1 85 ? 0.380 4.286 -6.592 1.00 93.06 85 LYS A N 1
ATOM 671 C CA . LYS A 1 85 ? -0.261 5.302 -5.749 1.00 93.06 85 LYS A CA 1
ATOM 672 C C . LYS A 1 85 ? -1.635 4.878 -5.262 1.00 93.06 85 LYS A C 1
ATOM 674 O O . LYS A 1 85 ? -2.392 4.212 -5.967 1.00 93.06 85 LYS A O 1
ATOM 679 N N . LEU A 1 86 ? -1.952 5.317 -4.050 1.00 96.94 86 LEU A N 1
ATOM 680 C CA . LEU A 1 86 ? -3.278 5.207 -3.466 1.00 96.94 86 LEU A CA 1
ATOM 681 C C . LEU A 1 86 ? -4.113 6.415 -3.899 1.00 96.94 86 LEU A C 1
ATOM 683 O O . LEU A 1 86 ? -3.703 7.556 -3.686 1.00 96.94 86 LEU A O 1
ATOM 687 N N . GLN A 1 87 ? -5.283 6.167 -4.475 1.00 96.75 87 GLN A N 1
ATOM 688 C CA . GLN A 1 87 ? -6.280 7.194 -4.753 1.00 96.75 87 GLN A CA 1
ATOM 689 C C . GLN A 1 87 ? -7.539 6.940 -3.932 1.00 96.75 87 GLN A C 1
ATOM 691 O O . GLN A 1 87 ? -7.979 5.800 -3.805 1.00 96.75 87 GLN A O 1
ATOM 696 N N . ILE A 1 88 ? -8.113 8.001 -3.373 1.00 96.25 88 ILE A N 1
ATOM 697 C CA . ILE A 1 88 ? -9.390 7.969 -2.658 1.00 96.25 88 ILE A CA 1
ATOM 698 C C . ILE A 1 88 ? -10.180 9.203 -3.078 1.00 96.25 88 ILE A C 1
ATOM 700 O O . ILE A 1 88 ? -9.647 10.311 -3.017 1.00 96.25 88 ILE A O 1
ATOM 704 N N . ASN A 1 89 ? -11.433 9.016 -3.502 1.00 94.25 89 ASN A N 1
ATOM 705 C CA . ASN A 1 89 ? -12.272 10.086 -4.062 1.00 94.25 89 ASN A CA 1
ATOM 706 C C . ASN A 1 89 ? -11.529 10.873 -5.163 1.00 94.25 89 ASN A C 1
ATOM 708 O O . ASN A 1 89 ? -11.471 12.099 -5.129 1.00 94.25 89 ASN A O 1
ATOM 712 N N . ASP A 1 90 ? -10.872 10.142 -6.072 1.00 89.38 90 ASP A N 1
ATOM 713 C CA . ASP A 1 90 ? -10.052 10.648 -7.186 1.00 89.38 90 ASP A CA 1
ATOM 714 C C . ASP A 1 90 ? -8.803 11.469 -6.804 1.00 89.38 90 ASP A C 1
ATOM 716 O O . ASP A 1 90 ? -8.018 11.865 -7.669 1.00 89.38 90 ASP A O 1
ATOM 720 N N . ILE A 1 91 ? -8.530 11.655 -5.511 1.00 94.00 91 ILE A N 1
ATOM 721 C CA . ILE A 1 91 ? -7.354 12.370 -5.008 1.00 94.00 91 ILE A CA 1
ATOM 722 C C . ILE A 1 91 ? -6.244 11.372 -4.679 1.00 94.00 91 ILE A C 1
ATOM 724 O O . ILE A 1 91 ? -6.484 10.340 -4.054 1.00 94.00 91 ILE A O 1
ATOM 728 N N . THR A 1 92 ? -5.003 11.688 -5.064 1.00 96.00 92 THR A N 1
ATOM 729 C CA . THR A 1 92 ? -3.832 10.909 -4.627 1.00 96.00 92 THR A CA 1
ATOM 730 C C . THR A 1 92 ? -3.571 11.156 -3.146 1.00 96.00 92 THR A C 1
ATOM 732 O O . THR A 1 92 ? -3.299 12.283 -2.736 1.00 96.00 92 THR A O 1
ATOM 735 N N . VAL A 1 93 ? -3.633 10.093 -2.348 1.00 96.12 93 VAL A N 1
ATOM 736 C CA . VAL A 1 93 ? -3.365 10.144 -0.912 1.00 96.12 93 VAL A CA 1
ATOM 737 C C . VAL A 1 93 ? -1.865 9.936 -0.688 1.00 96.12 93 VAL A C 1
ATOM 739 O O . VAL A 1 93 ? -1.340 8.892 -1.085 1.00 96.12 93 VAL A O 1
ATOM 742 N N . PRO A 1 94 ? -1.148 10.891 -0.070 1.00 95.25 94 PRO A N 1
ATOM 743 C CA . PRO A 1 94 ? 0.263 10.714 0.246 1.00 95.25 94 PRO A CA 1
ATOM 744 C C . PRO A 1 94 ? 0.440 9.678 1.361 1.00 95.25 94 PRO A C 1
ATOM 746 O O . PRO A 1 94 ? -0.410 9.538 2.243 1.00 95.25 94 PRO A O 1
ATOM 749 N N . PHE A 1 95 ? 1.565 8.964 1.348 1.00 95.56 95 PHE A N 1
ATOM 750 C CA . PHE A 1 95 ? 1.949 8.147 2.496 1.00 95.56 95 PHE A CA 1
ATOM 751 C C . PHE A 1 95 ? 2.360 9.057 3.662 1.00 95.56 95 PHE A C 1
ATOM 753 O O . PHE A 1 95 ? 3.004 10.086 3.468 1.00 95.56 95 PHE A O 1
ATOM 760 N N . ALA A 1 96 ? 2.004 8.666 4.883 1.00 95.81 96 ALA A N 1
ATOM 761 C CA . ALA A 1 96 ? 2.404 9.361 6.105 1.00 95.81 96 ALA A CA 1
ATOM 762 C C . ALA A 1 96 ? 3.881 9.100 6.440 1.00 95.81 96 ALA A C 1
ATOM 764 O O . ALA A 1 96 ? 4.590 9.971 6.937 1.00 95.81 96 ALA A O 1
ATOM 765 N N . SER A 1 97 ? 4.351 7.884 6.163 1.00 94.94 97 SER A N 1
ATOM 766 C CA . SER A 1 97 ? 5.747 7.479 6.313 1.00 94.94 97 SER A CA 1
ATOM 767 C C . SER A 1 97 ? 6.027 6.227 5.485 1.00 94.94 97 SER A C 1
ATOM 769 O O . SER A 1 97 ? 5.106 5.512 5.088 1.00 94.94 97 SER A O 1
ATOM 771 N N . PHE A 1 98 ? 7.302 5.933 5.234 1.00 94.62 98 PHE A N 1
ATOM 772 C CA . PHE A 1 98 ? 7.712 4.629 4.725 1.00 94.62 98 PHE A CA 1
ATOM 773 C C . PHE A 1 98 ? 9.042 4.198 5.339 1.00 94.62 98 PHE A C 1
ATOM 775 O O . PHE A 1 98 ? 9.823 5.022 5.819 1.00 94.62 98 PHE A O 1
ATOM 782 N N . LYS A 1 99 ? 9.301 2.891 5.327 1.00 94.50 99 LYS A N 1
ATOM 783 C CA . LYS A 1 99 ? 10.556 2.311 5.801 1.00 94.50 99 LYS A CA 1
ATOM 784 C C . LYS A 1 99 ? 11.016 1.188 4.883 1.00 94.50 99 LYS A C 1
ATOM 786 O O . LYS A 1 99 ? 10.212 0.387 4.406 1.00 94.50 99 LYS A O 1
AT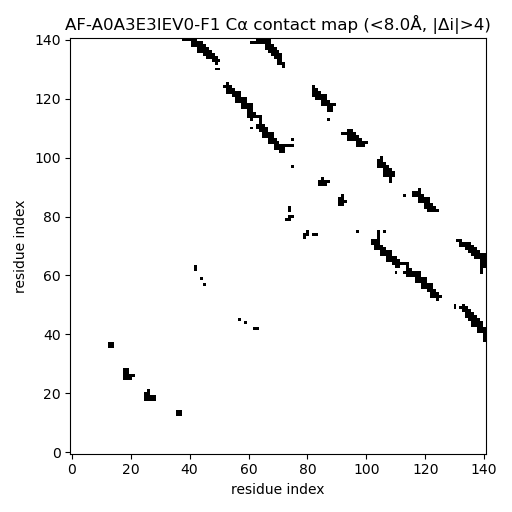OM 791 N N . LYS A 1 100 ? 12.329 1.133 4.661 1.00 93.00 100 LYS A N 1
ATOM 792 C CA . LYS A 1 100 ? 13.002 0.060 3.932 1.00 93.00 100 LYS A CA 1
ATOM 793 C C . LYS A 1 100 ? 13.563 -0.974 4.908 1.00 93.00 100 LYS A C 1
ATOM 795 O O . LYS A 1 100 ? 14.249 -0.626 5.866 1.00 93.00 100 LYS A O 1
ATOM 800 N N . TYR A 1 101 ? 13.321 -2.239 4.601 1.00 90.19 101 TYR A N 1
ATOM 801 C CA . TYR A 1 101 ? 13.856 -3.424 5.259 1.00 90.19 101 TYR A CA 1
ATOM 802 C C . TYR A 1 101 ? 14.483 -4.324 4.195 1.00 90.19 101 TYR A C 1
ATOM 804 O O . TYR A 1 101 ? 13.751 -5.020 3.504 1.00 90.19 101 TYR A O 1
ATOM 812 N N . ASN A 1 102 ? 15.810 -4.323 4.034 1.00 87.19 102 ASN A N 1
ATOM 813 C CA . ASN A 1 102 ? 16.533 -5.061 2.982 1.00 87.19 102 ASN A CA 1
ATOM 814 C C . ASN A 1 102 ? 15.857 -4.979 1.593 1.00 87.19 102 ASN A C 1
ATOM 816 O O . ASN A 1 102 ? 16.071 -4.005 0.871 1.00 87.19 102 ASN A O 1
ATOM 820 N N . ASN A 1 103 ? 15.018 -5.968 1.258 1.00 84.69 103 ASN A N 1
ATOM 821 C CA . ASN A 1 103 ? 14.291 -6.107 -0.008 1.00 84.69 103 ASN A CA 1
ATOM 822 C C . ASN A 1 103 ? 12.777 -5.860 0.119 1.00 84.69 103 ASN A C 1
ATOM 824 O O . ASN A 1 103 ? 12.010 -6.356 -0.695 1.00 84.69 103 ASN A O 1
ATOM 828 N N . CYS A 1 104 ? 12.335 -5.148 1.151 1.00 89.81 104 CYS A N 1
ATOM 829 C CA . CYS A 1 104 ? 10.942 -4.819 1.409 1.00 89.81 104 CYS A CA 1
ATOM 830 C C . CYS A 1 104 ? 10.823 -3.332 1.735 1.00 89.81 104 CYS A C 1
ATOM 832 O O . CYS A 1 104 ? 11.534 -2.804 2.587 1.00 89.81 104 CYS A O 1
ATOM 834 N N . TYR A 1 105 ? 9.908 -2.661 1.062 1.00 92.81 105 TYR A N 1
ATOM 835 C CA . TYR A 1 105 ? 9.524 -1.290 1.316 1.00 92.81 105 TYR A CA 1
ATOM 836 C C . TYR A 1 105 ? 8.093 -1.300 1.834 1.00 92.81 105 TYR A C 1
ATOM 838 O O . TYR A 1 105 ? 7.216 -1.899 1.212 1.00 92.81 105 TYR A O 1
ATOM 846 N N . ILE A 1 106 ? 7.868 -0.651 2.973 1.00 94.81 106 ILE A N 1
ATOM 847 C CA . ILE A 1 106 ? 6.572 -0.608 3.646 1.00 94.81 106 ILE A CA 1
ATOM 848 C C . ILE A 1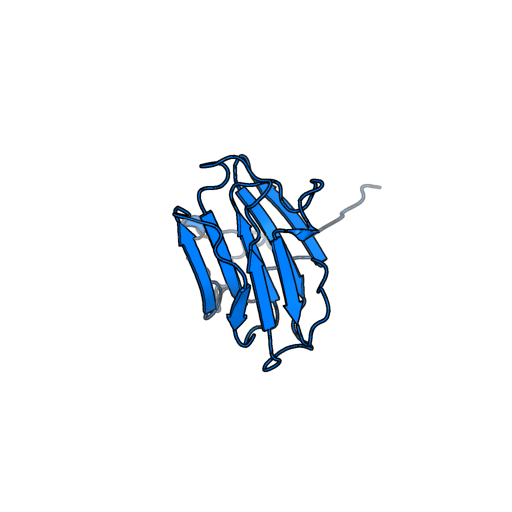 106 ? 6.186 0.856 3.829 1.00 94.81 106 ILE A C 1
ATOM 850 O O . ILE A 1 106 ? 6.865 1.575 4.562 1.00 94.81 106 ILE A O 1
ATOM 854 N N . ALA A 1 107 ? 5.111 1.289 3.175 1.00 96.38 107 ALA A N 1
ATOM 855 C CA . ALA A 1 107 ? 4.532 2.619 3.328 1.00 96.38 107 ALA A CA 1
ATOM 856 C C . ALA A 1 107 ? 3.248 2.569 4.159 1.00 96.38 107 ALA A C 1
ATOM 858 O O . ALA A 1 107 ? 2.422 1.674 3.981 1.00 96.38 107 ALA A O 1
ATOM 859 N N . LYS A 1 108 ? 3.086 3.546 5.050 1.00 96.12 108 LYS A N 1
ATOM 860 C CA . LYS A 1 108 ? 1.910 3.751 5.894 1.00 96.12 108 LYS A CA 1
ATOM 861 C C . LYS A 1 108 ? 1.036 4.852 5.306 1.00 96.12 108 LYS A C 1
ATOM 863 O O . LYS A 1 108 ? 1.542 5.923 4.979 1.00 96.12 108 LYS A O 1
ATOM 868 N N . TYR A 1 109 ? -0.271 4.634 5.264 1.00 97.38 109 TYR A N 1
ATOM 869 C CA . TYR A 1 109 ? -1.266 5.640 4.908 1.00 97.38 109 TYR A CA 1
ATOM 870 C C . TYR A 1 109 ? -2.267 5.803 6.049 1.00 97.38 109 TYR A C 1
ATOM 872 O O . TYR A 1 109 ? -2.902 4.834 6.472 1.00 97.38 109 TYR A O 1
ATOM 880 N N . ASP A 1 110 ? -2.447 7.038 6.512 1.00 95.75 110 ASP A N 1
ATOM 881 C CA . ASP A 1 110 ? -3.482 7.373 7.486 1.00 95.75 110 ASP A CA 1
ATOM 882 C C . ASP A 1 110 ? -4.806 7.597 6.743 1.00 95.75 110 ASP A C 1
ATOM 884 O O . ASP A 1 110 ? -4.967 8.541 5.971 1.00 95.75 110 ASP A O 1
ATOM 888 N N . THR A 1 111 ? -5.759 6.685 6.943 1.00 95.19 111 THR A N 1
ATOM 889 C CA . THR A 1 111 ? -7.001 6.600 6.155 1.00 95.19 111 THR A CA 1
ATOM 890 C C . THR A 1 111 ? -8.271 6.688 6.993 1.00 95.19 111 THR A C 1
ATOM 892 O O . THR A 1 111 ? -9.371 6.488 6.487 1.00 95.19 111 THR A O 1
ATOM 895 N N . LYS A 1 112 ? -8.153 7.073 8.269 1.00 95.06 112 LYS A N 1
ATOM 896 C CA . LYS A 1 112 ? -9.277 7.202 9.212 1.00 95.06 112 LYS A CA 1
ATOM 897 C C . LYS A 1 112 ? -10.450 8.026 8.669 1.00 95.06 112 LYS A C 1
ATOM 899 O O . LYS A 1 112 ? -11.598 7.647 8.863 1.00 95.06 112 LYS A O 1
ATOM 904 N N . GLN A 1 113 ? -10.165 9.132 7.985 1.00 95.31 113 GLN A N 1
ATOM 905 C CA . GLN A 1 113 ? -11.183 10.016 7.398 1.00 95.31 113 GLN A CA 1
ATOM 906 C C . GLN A 1 113 ? -11.800 9.491 6.092 1.00 95.31 113 GLN A C 1
ATOM 908 O O . GLN A 1 113 ? -12.739 10.085 5.578 1.00 95.31 113 GLN A O 1
ATOM 913 N N . TYR A 1 114 ? -11.270 8.392 5.559 1.00 95.94 114 TYR A N 1
ATOM 914 C CA . TYR A 1 114 ? -11.636 7.814 4.268 1.00 95.94 114 TYR A CA 1
ATOM 915 C C . TYR A 1 114 ? -12.331 6.455 4.393 1.00 95.94 114 TYR A C 1
ATOM 917 O O . TYR A 1 114 ? -12.552 5.771 3.392 1.00 95.94 114 TYR A O 1
ATOM 925 N N . ILE A 1 115 ? -12.678 6.044 5.613 1.00 95.75 115 ILE A N 1
ATOM 926 C CA . ILE A 1 115 ? -13.422 4.807 5.843 1.00 95.75 115 ILE A CA 1
ATOM 927 C C . ILE A 1 115 ? -14.733 4.856 5.043 1.00 95.75 115 ILE A C 1
ATOM 929 O O . ILE A 1 115 ? -15.444 5.859 5.050 1.00 95.75 115 ILE A O 1
ATOM 933 N N . ASN A 1 116 ? -15.031 3.765 4.339 1.00 96.44 116 ASN A N 1
ATOM 934 C CA . ASN A 1 116 ? -16.166 3.585 3.432 1.00 96.44 116 ASN A CA 1
ATOM 935 C C . ASN A 1 116 ? -16.173 4.480 2.177 1.00 96.44 116 ASN A C 1
ATOM 937 O O . ASN A 1 116 ? -17.178 4.523 1.471 1.00 96.44 116 ASN A O 1
ATOM 941 N N . SER A 1 117 ? -15.070 5.168 1.865 1.00 97.25 117 SER A N 1
ATOM 942 C CA . SER A 1 117 ? -14.932 5.933 0.616 1.00 97.25 117 SER A CA 1
ATOM 943 C C . SER A 1 117 ? -14.571 5.038 -0.574 1.00 97.25 117 SER A C 1
ATOM 945 O O . SER A 1 117 ? -14.058 3.929 -0.406 1.00 97.25 117 SER A O 1
ATOM 947 N N . ALA A 1 118 ? -14.802 5.530 -1.793 1.00 97.19 118 ALA A N 1
ATOM 948 C CA . ALA A 1 118 ? -14.301 4.878 -2.997 1.00 97.19 118 ALA A CA 1
ATOM 949 C C . ALA A 1 118 ? -12.778 5.044 -3.070 1.00 97.19 118 ALA A C 1
ATOM 951 O O . ALA A 1 118 ? -12.268 6.168 -3.031 1.00 97.19 118 ALA A O 1
ATOM 952 N N . ALA A 1 119 ? -12.055 3.929 -3.160 1.00 97.75 119 ALA A N 1
ATOM 953 C CA . ALA A 1 119 ? -10.604 3.922 -3.231 1.00 97.75 119 ALA A CA 1
ATOM 954 C C . ALA A 1 119 ? -10.099 3.041 -4.369 1.00 97.75 119 ALA A C 1
ATOM 956 O O . ALA A 1 119 ? -10.755 2.095 -4.813 1.00 97.75 119 ALA A O 1
ATOM 957 N N . SER A 1 120 ? -8.883 3.333 -4.810 1.00 96.50 120 SER A N 1
ATOM 958 C CA . SER A 1 120 ? -8.170 2.488 -5.744 1.00 96.50 120 SER A CA 1
ATOM 959 C C . SER A 1 120 ? -6.665 2.516 -5.534 1.00 96.50 120 SER A C 1
ATOM 961 O O . SER A 1 120 ? -6.081 3.557 -5.235 1.00 96.50 120 SER A O 1
ATOM 963 N N . LEU A 1 121 ? -6.026 1.371 -5.750 1.00 94.62 121 LEU A N 1
ATOM 964 C CA . LEU A 1 121 ? -4.584 1.263 -5.896 1.00 94.62 121 LEU A CA 1
ATOM 965 C C . LEU A 1 121 ? -4.263 1.286 -7.389 1.00 94.62 121 LEU A C 1
ATOM 967 O O . LEU A 1 121 ? -4.646 0.376 -8.124 1.00 94.62 121 LEU A O 1
ATOM 971 N N . VAL A 1 122 ? -3.571 2.327 -7.838 1.00 92.19 122 VAL A N 1
ATOM 972 C CA . VAL A 1 122 ? -3.037 2.385 -9.200 1.00 92.19 122 VAL A CA 1
ATOM 973 C C . VAL A 1 122 ? -1.721 1.632 -9.224 1.00 92.19 122 VAL A C 1
ATOM 975 O O . VAL A 1 122 ? -0.842 1.914 -8.409 1.00 92.19 122 VAL A O 1
ATOM 978 N N . VAL A 1 123 ? -1.600 0.698 -10.161 1.00 88.75 123 VAL A N 1
ATOM 979 C CA . VAL A 1 123 ? -0.396 -0.089 -10.415 1.00 88.75 123 VAL A CA 1
ATOM 980 C C . VAL A 1 123 ? -0.077 -0.005 -11.904 1.00 88.75 123 VAL A C 1
ATOM 982 O O . VAL A 1 123 ? -0.547 -0.814 -12.702 1.00 88.75 123 VAL A O 1
ATOM 985 N N . ASP A 1 124 ? 0.739 0.980 -12.268 1.00 85.62 124 ASP A N 1
ATOM 986 C CA . ASP A 1 124 ? 1.288 1.144 -13.609 1.00 85.62 124 ASP A CA 1
ATOM 987 C C . ASP A 1 124 ? 2.724 0.618 -13.674 1.00 85.62 124 ASP A C 1
ATOM 989 O O . ASP A 1 124 ? 3.666 1.202 -13.153 1.00 85.62 124 ASP A O 1
ATOM 993 N N . ARG A 1 125 ? 2.921 -0.507 -14.349 1.00 79.81 125 ARG A N 1
ATOM 994 C CA . ARG A 1 125 ? 4.237 -1.138 -14.479 1.00 79.81 125 ARG A CA 1
ATOM 995 C C . ARG A 1 125 ? 4.978 -0.787 -15.767 1.00 79.81 125 ARG A C 1
ATOM 997 O O . ARG A 1 125 ? 6.019 -1.381 -16.026 1.00 79.81 125 ARG A O 1
ATOM 1004 N N . THR A 1 126 ? 4.479 0.157 -16.565 1.00 78.25 126 THR A N 1
ATOM 1005 C CA . THR A 1 126 ? 4.990 0.425 -17.924 1.00 78.25 126 THR A CA 1
ATOM 1006 C C . THR A 1 126 ? 6.481 0.782 -17.967 1.00 78.25 126 THR A C 1
ATOM 1008 O O . THR A 1 126 ? 7.165 0.440 -18.927 1.00 78.25 126 THR A O 1
ATOM 1011 N N . TYR A 1 127 ? 7.013 1.418 -16.920 1.00 69.81 127 TYR A N 1
ATOM 1012 C CA . TYR A 1 127 ? 8.410 1.877 -16.867 1.00 69.81 127 TYR A CA 1
ATOM 1013 C C . TYR A 1 127 ? 9.270 1.103 -15.864 1.00 69.81 127 TYR A C 1
ATOM 1015 O O . TYR A 1 127 ? 10.423 1.458 -15.618 1.00 69.81 127 TYR A O 1
ATOM 1023 N N . VAL A 1 128 ? 8.715 0.043 -15.281 1.00 68.94 128 VAL A N 1
ATOM 1024 C CA . VAL A 1 128 ? 9.435 -0.851 -14.382 1.00 68.94 128 VAL A CA 1
ATOM 1025 C C . VAL A 1 128 ? 9.883 -2.063 -15.180 1.00 68.94 128 VAL A C 1
ATOM 1027 O O . VAL A 1 128 ? 9.080 -2.675 -15.882 1.00 68.94 128 VAL A O 1
ATOM 1030 N N . ALA A 1 129 ? 11.162 -2.430 -15.064 1.00 67.00 129 ALA A N 1
ATOM 1031 C CA . ALA A 1 129 ? 11.700 -3.597 -15.754 1.00 67.00 129 ALA A CA 1
ATOM 1032 C C . ALA A 1 129 ? 10.816 -4.840 -15.524 1.00 67.00 129 ALA A C 1
ATOM 1034 O O . ALA A 1 129 ? 10.319 -5.081 -14.417 1.00 67.00 129 ALA A O 1
ATOM 1035 N N . ALA A 1 130 ? 10.615 -5.645 -16.570 1.00 57.38 130 ALA A N 1
ATOM 1036 C CA . ALA A 1 130 ? 9.919 -6.921 -16.445 1.00 57.38 130 ALA A CA 1
ATOM 1037 C C . ALA A 1 130 ? 10.594 -7.762 -15.343 1.00 57.38 130 ALA A C 1
ATOM 1039 O O . ALA A 1 130 ? 11.820 -7.839 -15.285 1.00 57.38 130 ALA A O 1
ATOM 1040 N N . ASN A 1 131 ? 9.801 -8.349 -14.442 1.00 55.16 131 ASN A N 1
ATOM 1041 C CA . ASN A 1 131 ? 10.267 -9.089 -13.255 1.00 55.16 131 ASN A CA 1
ATOM 1042 C C . ASN A 1 131 ? 10.996 -8.262 -12.175 1.00 55.16 131 ASN A C 1
ATOM 1044 O O . ASN A 1 131 ? 11.437 -8.825 -11.172 1.00 55.16 1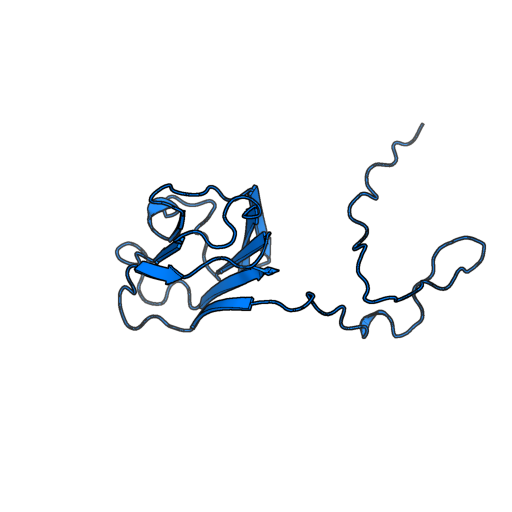31 ASN A O 1
ATOM 1048 N N . ALA A 1 132 ? 11.084 -6.934 -12.306 1.00 60.56 132 ALA A N 1
ATOM 1049 C CA . ALA A 1 132 ? 11.360 -6.084 -11.156 1.00 60.56 132 ALA A CA 1
ATOM 1050 C C . ALA A 1 132 ? 10.077 -5.968 -10.327 1.00 60.56 132 ALA A C 1
ATOM 1052 O O . ALA A 1 132 ? 9.002 -5.672 -10.843 1.00 60.56 132 ALA A O 1
ATOM 1053 N N . TYR A 1 133 ? 10.196 -6.242 -9.035 1.00 65.69 133 TYR A N 1
ATOM 1054 C CA . TYR A 1 133 ? 9.111 -6.232 -8.056 1.00 65.69 133 TYR A CA 1
ATOM 1055 C C . TYR A 1 133 ? 8.120 -7.387 -8.231 1.00 65.69 133 TYR A C 1
ATOM 1057 O O . TYR A 1 133 ? 7.256 -7.418 -9.110 1.00 65.69 133 TYR A O 1
ATOM 1065 N N . ASN A 1 134 ? 8.297 -8.363 -7.351 1.00 74.00 134 ASN A N 1
ATOM 1066 C CA . ASN A 1 134 ? 7.626 -9.643 -7.374 1.00 74.00 134 ASN A CA 1
ATOM 1067 C C . ASN A 1 134 ? 6.380 -9.626 -6.505 1.00 74.00 134 ASN A C 1
ATOM 1069 O O . ASN A 1 134 ? 5.562 -10.508 -6.698 1.00 74.00 134 ASN A O 1
ATOM 1073 N N . TYR A 1 135 ? 6.206 -8.656 -5.597 1.00 88.44 135 TYR A N 1
ATOM 1074 C CA . TYR A 1 135 ? 4.960 -8.526 -4.851 1.00 88.44 135 TYR A CA 1
ATOM 1075 C C . TYR A 1 135 ? 4.525 -7.083 -4.608 1.00 88.44 135 TYR A C 1
ATOM 1077 O O . TYR A 1 135 ? 5.345 -6.184 -4.410 1.00 88.44 135 TYR A O 1
ATOM 1085 N N . ILE A 1 136 ? 3.205 -6.907 -4.569 1.00 90.69 136 ILE A N 1
ATOM 1086 C CA . ILE A 1 136 ? 2.526 -5.740 -4.008 1.00 90.69 136 ILE A CA 1
ATOM 1087 C C . ILE A 1 136 ? 1.424 -6.274 -3.097 1.00 90.69 136 ILE A C 1
ATOM 1089 O O . ILE A 1 136 ? 0.616 -7.104 -3.517 1.00 90.69 136 ILE A O 1
ATOM 1093 N N . ILE A 1 137 ? 1.410 -5.811 -1.850 1.00 93.69 137 ILE A N 1
ATOM 1094 C CA . ILE A 1 137 ? 0.416 -6.193 -0.847 1.00 93.69 137 ILE A CA 1
ATOM 1095 C C . ILE A 1 137 ? -0.111 -4.919 -0.196 1.00 93.69 137 ILE A C 1
ATOM 1097 O O . ILE A 1 137 ? 0.672 -4.102 0.283 1.00 93.69 137 ILE A O 1
ATOM 1101 N N . LEU A 1 138 ? -1.429 -4.760 -0.171 1.00 95.69 138 LEU A N 1
ATOM 1102 C CA . LEU A 1 138 ? -2.135 -3.687 0.513 1.00 95.69 138 LEU A CA 1
ATOM 1103 C C . LEU A 1 138 ? -2.985 -4.282 1.637 1.00 95.69 138 LEU A C 1
ATOM 1105 O O . LEU A 1 138 ? -3.955 -5.003 1.389 1.00 95.69 138 LEU A O 1
ATOM 1109 N N . LEU A 1 139 ? -2.614 -3.955 2.871 1.00 95.25 139 LEU A N 1
ATOM 1110 C CA . LEU A 1 139 ? -3.284 -4.391 4.093 1.00 95.25 139 LEU A CA 1
ATOM 1111 C C . LEU A 1 139 ? -3.914 -3.195 4.798 1.00 95.25 139 LEU A C 1
ATOM 1113 O O . LEU A 1 139 ? -3.366 -2.099 4.746 1.00 95.25 139 LEU A O 1
ATOM 1117 N N . GLY A 1 140 ? -5.014 -3.404 5.511 1.00 93.31 140 GLY A N 1
ATOM 1118 C CA . GLY A 1 140 ? -5.520 -2.457 6.498 1.00 93.31 140 GLY A CA 1
ATOM 1119 C C . GLY A 1 140 ? -5.512 -3.032 7.900 1.00 93.31 140 GLY A C 1
ATOM 1120 O O . GLY A 1 140 ? -5.810 -4.214 8.080 1.00 93.31 140 GLY A O 1
ATOM 1121 N N . VAL A 1 141 ? -5.233 -2.173 8.879 1.00 85.50 141 VAL A N 1
ATOM 1122 C CA . VAL A 1 141 ? -5.269 -2.470 10.320 1.00 85.50 141 VAL A CA 1
ATOM 1123 C C . VAL A 1 141 ? -6.030 -1.400 11.089 1.00 85.50 141 VAL A C 1
ATOM 1125 O O . VAL A 1 141 ? -5.963 -0.206 10.705 1.00 85.50 141 VAL A O 1
#

Nearest PDB structures (foldseek):
  3fha-as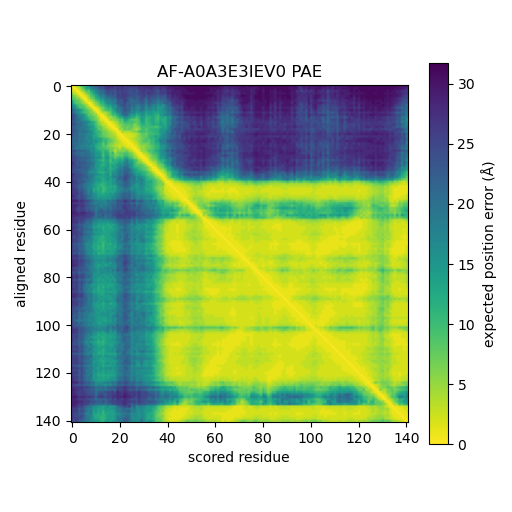sembly1_D  TM=4.132E-01  e=3.508E-01  Glutamicibacter protophormiae
  2vtf-assembly2_B  TM=4.015E-01  e=1.325E+00  Glutamicibacter protophormiae
  2zze-assembly2_B  TM=3.110E-01  e=8.844E-01  Pyrococcus horikoshii
  3fhq-assembly1_B  TM=4.215E-01  e=4.211E+00  Glutamicibacter protophormiae
  5cyw-assembly1_B  TM=3.622E-01  e=3.541E+00  Vaccinia virus Ankara

Secondary structure (DSSP, 8-state):
-------------STTPPPEEETTEEEPPTTGGG-----SS-EEEEEEES-SS--EEEEE---SSEEEEEESS--SSSGGGGTEEEEETTEEEPPSEEEEETTEEEEEEE-GGGTTS-EEEEE--TTSPTTS--EEEEEE-

Organism: NCBI:txid1720294

Radius of gyration: 18.65 Å; Cα contacts (8 Å, |Δi|>4): 242; chains: 1; bounding box: 38×33×59 Å

Foldseek 3Di:
DDDDDDPPDDPVPQVPDDFDADPNHGDDDVCNVVSPSDPPPKDWQDKAFADPDFPFKRKDADQAQKKKKKWLDDCQPDPNVVQWFKDWPNDTFHFPDWDDDPRMIITMGGCNVRHRTIMITHHGCPPPPRVPIRMITMMHD